Protein AF-A0A843HHL9-F1 (afdb_monomer_lite)

Radius of gyration: 24.72 Å; chains: 1; bounding box: 49×26×69 Å

Secondary structure (DSSP, 8-state):
--HHHHHHHHHHHHHTT--TT--HHHHHHHHHHHHHHHHHHHHHHHHHHHHHHHHHHHHHHHHHHHSS---------PPPPPHHHHHHHHHHHT--

pLDDT: mean 79.9, std 18.91, range [42.75, 97.81]

Sequence (96 aa):
MTFKEMMDALKGKIQAKIKAESTPEEIQEVNDLIAELDSLEASHNEVVTENAKFKDTIVRMVTTQGDGNKPGDDSTGSKPKSIEECVAEELDKGGK

Structure (mmCIF, N/CA/C/O backbone):
data_AF-A0A843HHL9-F1
#
_entry.id   AF-A0A843HHL9-F1
#
loop_
_atom_site.group_PDB
_atom_site.id
_atom_site.type_symbol
_atom_site.label_atom_id
_atom_site.label_alt_id
_atom_site.label_comp_id
_atom_site.label_asym_id
_atom_site.label_entity_id
_atom_site.label_seq_id
_atom_site.pdbx_PDB_ins_code
_atom_site.Cartn_x
_atom_site.Cartn_y
_atom_site.Cartn_z
_atom_site.occupancy
_atom_site.B_iso_or_equiv
_atom_site.auth_seq_id
_atom_site.auth_comp_id
_atom_site.auth_asym_id
_atom_site.auth_atom_id
_atom_site.pdbx_PDB_model_num
ATOM 1 N N . MET A 1 1 ? -7.885 -7.216 -10.769 1.00 74.88 1 MET A N 1
ATOM 2 C CA . MET A 1 1 ? -7.737 -6.552 -9.465 1.00 74.88 1 MET A CA 1
ATOM 3 C C . MET A 1 1 ? -6.359 -5.926 -9.433 1.00 74.88 1 MET A C 1
ATOM 5 O O . MET A 1 1 ? -5.385 -6.647 -9.624 1.00 74.88 1 MET A O 1
ATOM 9 N N . THR A 1 2 ? -6.280 -4.607 -9.319 1.00 92.94 2 THR A N 1
ATOM 10 C CA . THR A 1 2 ? -5.012 -3.881 -9.180 1.00 92.94 2 THR A CA 1
ATOM 11 C C . THR A 1 2 ? -4.461 -4.042 -7.764 1.00 92.94 2 THR A C 1
ATOM 13 O O . THR A 1 2 ? -5.181 -4.437 -6.845 1.00 92.94 2 THR A O 1
ATOM 16 N N . PHE A 1 3 ? -3.179 -3.732 -7.574 1.00 92.31 3 PHE A N 1
ATOM 17 C CA . PHE A 1 3 ? -2.571 -3.743 -6.245 1.00 92.31 3 PHE A CA 1
ATOM 18 C C . PHE A 1 3 ? -3.285 -2.769 -5.288 1.00 92.31 3 PHE A C 1
ATOM 20 O O . PHE A 1 3 ? -3.615 -3.146 -4.168 1.00 92.31 3 PHE A O 1
ATOM 27 N N . LYS A 1 4 ? -3.652 -1.573 -5.769 1.00 93.12 4 LYS A N 1
ATOM 28 C CA . LYS A 1 4 ? -4.454 -0.611 -5.003 1.00 93.12 4 LYS A CA 1
ATOM 29 C C . LYS A 1 4 ? -5.800 -1.197 -4.558 1.00 93.12 4 LYS A C 1
ATOM 31 O O . LYS A 1 4 ? -6.134 -1.140 -3.382 1.00 93.12 4 LYS A O 1
ATOM 36 N N . GLU A 1 5 ? -6.556 -1.803 -5.477 1.00 94.50 5 GLU A N 1
ATOM 37 C CA . GLU A 1 5 ? -7.854 -2.423 -5.155 1.00 94.50 5 GLU A CA 1
ATOM 38 C C . GLU A 1 5 ? -7.720 -3.550 -4.116 1.00 94.50 5 GLU A C 1
ATOM 40 O O . GLU A 1 5 ? -8.616 -3.759 -3.299 1.00 94.50 5 GLU A O 1
ATOM 45 N N . MET A 1 6 ? -6.600 -4.277 -4.133 1.00 96.38 6 MET A N 1
ATOM 46 C CA . MET A 1 6 ? -6.294 -5.308 -3.142 1.00 96.38 6 MET A CA 1
ATOM 47 C C . MET A 1 6 ? -5.990 -4.706 -1.764 1.00 96.38 6 MET A C 1
ATOM 49 O O . MET A 1 6 ? -6.516 -5.198 -0.764 1.00 96.38 6 MET A O 1
ATOM 53 N N . MET A 1 7 ? -5.188 -3.638 -1.711 1.00 96.19 7 MET A N 1
ATOM 54 C CA . MET A 1 7 ? -4.854 -2.930 -0.471 1.00 96.19 7 MET A CA 1
ATOM 55 C C . MET A 1 7 ? -6.086 -2.267 0.146 1.00 96.19 7 MET A C 1
ATOM 57 O O . MET A 1 7 ? -6.328 -2.439 1.338 1.00 96.19 7 MET A O 1
ATOM 61 N N . ASP A 1 8 ? -6.923 -1.611 -0.663 1.00 95.75 8 ASP A N 1
ATOM 62 C CA . ASP A 1 8 ? -8.199 -1.032 -0.222 1.00 95.75 8 ASP A CA 1
ATOM 63 C C . ASP A 1 8 ? -9.114 -2.113 0.383 1.00 95.75 8 ASP A C 1
ATOM 65 O O . ASP A 1 8 ? -9.676 -1.941 1.469 1.00 95.75 8 ASP A O 1
ATOM 69 N N . ALA A 1 9 ? -9.225 -3.271 -0.281 1.00 97.00 9 ALA A N 1
ATOM 70 C CA . ALA A 1 9 ? -10.020 -4.389 0.219 1.00 97.00 9 ALA A CA 1
ATOM 71 C C . ALA A 1 9 ? -9.464 -4.964 1.532 1.00 97.00 9 ALA A C 1
ATOM 73 O O . ALA A 1 9 ? -10.236 -5.361 2.409 1.00 97.00 9 ALA A O 1
ATOM 74 N N . LEU A 1 10 ? -8.139 -5.028 1.684 1.00 96.62 10 LEU A N 1
ATOM 75 C CA . LEU A 1 10 ? -7.498 -5.533 2.896 1.00 96.62 10 LEU A CA 1
ATOM 76 C C . LEU A 1 10 ? -7.667 -4.561 4.070 1.00 96.62 10 LEU A C 1
ATOM 78 O O . LEU A 1 10 ? -8.074 -4.998 5.147 1.00 96.62 10 LEU A O 1
ATOM 82 N N . LYS A 1 11 ? -7.456 -3.257 3.849 1.00 97.06 11 LYS A N 1
ATOM 83 C CA . LYS A 1 11 ? -7.712 -2.203 4.845 1.00 97.06 11 LYS A CA 1
ATOM 84 C C . LYS A 1 11 ? -9.166 -2.241 5.307 1.00 97.06 1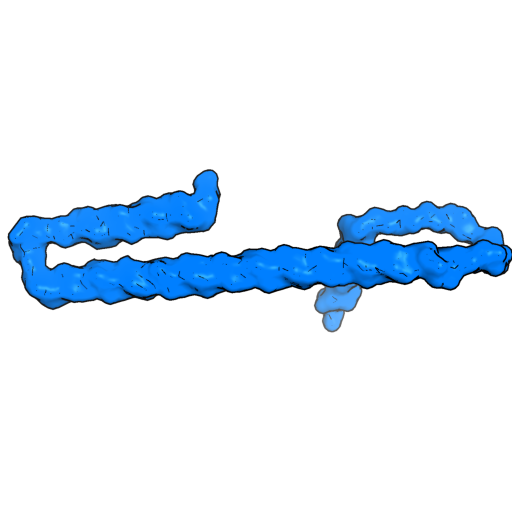1 LYS A C 1
ATOM 86 O O . LYS A 1 11 ? -9.416 -2.271 6.507 1.00 97.06 11 LYS A O 1
ATOM 91 N N . GLY A 1 12 ? -10.121 -2.367 4.380 1.00 96.12 12 GLY A N 1
ATOM 92 C CA . GLY A 1 12 ? -11.540 -2.508 4.721 1.00 96.12 12 GLY A CA 1
ATOM 93 C C . GLY A 1 12 ? -11.841 -3.752 5.566 1.00 96.12 12 GLY A C 1
ATOM 94 O O . GLY A 1 12 ? -12.581 -3.673 6.545 1.00 96.12 12 GLY A O 1
ATOM 95 N N . LYS A 1 13 ? -11.228 -4.902 5.248 1.00 96.25 13 LYS A N 1
ATOM 96 C CA . LYS A 1 13 ? -11.360 -6.132 6.055 1.00 96.25 13 LYS A CA 1
ATOM 97 C C . LYS A 1 13 ? -10.761 -5.990 7.454 1.00 96.25 13 LYS A C 1
ATOM 99 O O . LYS A 1 13 ? -11.301 -6.567 8.393 1.00 96.25 13 LYS A O 1
ATOM 104 N N . ILE A 1 14 ? -9.649 -5.272 7.585 1.00 95.12 14 ILE A N 1
ATOM 105 C CA . ILE A 1 14 ? -8.975 -5.027 8.864 1.00 95.12 14 ILE A CA 1
ATOM 106 C C . ILE A 1 14 ? -9.785 -4.042 9.712 1.00 95.12 14 ILE A C 1
ATOM 108 O O . ILE A 1 14 ? -10.074 -4.350 10.863 1.00 95.12 14 ILE A O 1
ATOM 112 N N . GLN A 1 15 ? -10.267 -2.942 9.128 1.00 94.50 15 GLN A N 1
ATOM 113 C CA . GLN A 1 15 ? -11.169 -1.996 9.797 1.00 94.50 15 GLN A CA 1
ATOM 114 C C . GLN A 1 15 ? -12.456 -2.666 10.282 1.00 94.50 15 GLN A C 1
ATOM 116 O O . GLN A 1 15 ? -12.905 -2.409 11.394 1.00 94.50 15 GLN A O 1
ATOM 121 N N . ALA A 1 16 ? -13.020 -3.581 9.489 1.00 94.19 16 ALA A N 1
ATOM 122 C CA . ALA A 1 16 ? -14.221 -4.325 9.862 1.00 94.19 16 ALA A CA 1
ATOM 123 C C . ALA A 1 16 ? -14.034 -5.258 11.077 1.00 94.19 16 ALA A C 1
ATOM 125 O O . ALA A 1 16 ? -15.022 -5.791 11.583 1.00 94.19 16 ALA A O 1
ATOM 126 N N . LYS A 1 17 ? -12.797 -5.481 11.551 1.00 91.06 17 LYS A N 1
ATOM 127 C CA . LYS A 1 17 ? -12.550 -6.219 12.798 1.00 91.06 17 LYS A CA 1
ATOM 128 C C . LYS A 1 17 ? -12.868 -5.398 14.047 1.00 91.06 17 LYS A C 1
ATOM 130 O O . LYS A 1 17 ? -13.108 -6.008 15.086 1.00 91.06 17 LYS A O 1
ATOM 135 N N . ILE A 1 18 ? -12.907 -4.066 13.948 1.00 92.94 18 ILE A N 1
ATOM 136 C CA . ILE A 1 18 ? -13.324 -3.199 15.053 1.00 92.94 18 ILE A CA 1
ATOM 137 C C . ILE A 1 18 ? -14.818 -3.414 15.296 1.00 92.94 18 ILE A C 1
ATOM 139 O O . ILE A 1 18 ? -15.652 -3.202 14.412 1.00 92.94 18 ILE A O 1
ATOM 143 N N . LYS A 1 19 ? -15.160 -3.829 16.514 1.00 90.81 19 LYS A N 1
ATOM 144 C CA . LYS A 1 19 ? -16.541 -3.979 16.978 1.00 90.81 19 LYS A CA 1
ATOM 145 C C . LYS A 1 19 ? -16.913 -2.808 17.880 1.00 90.81 19 LYS A C 1
ATOM 147 O O . LYS A 1 19 ? -16.056 -2.090 18.379 1.00 90.81 19 LYS A O 1
ATOM 152 N N . ALA A 1 20 ? -18.210 -2.648 18.140 1.00 85.62 20 ALA A N 1
ATOM 153 C CA . ALA A 1 20 ? -18.715 -1.607 19.040 1.00 85.62 20 ALA A CA 1
ATOM 154 C C . ALA A 1 20 ? -18.153 -1.704 20.475 1.00 85.62 20 ALA A C 1
ATOM 156 O O . ALA A 1 20 ? -18.123 -0.710 21.190 1.00 85.62 20 ALA A O 1
ATOM 157 N N . GLU A 1 21 ? -17.721 -2.898 20.880 1.00 93.25 21 GLU A N 1
ATOM 158 C CA . GLU A 1 21 ? -17.155 -3.212 22.197 1.00 93.25 21 GLU A CA 1
ATOM 159 C C . GLU A 1 21 ? -15.626 -3.355 22.188 1.00 93.25 21 GLU A C 1
ATOM 161 O O . GLU A 1 21 ? -15.055 -3.764 23.196 1.00 93.25 21 GLU A O 1
ATOM 166 N N . SER A 1 22 ? -14.969 -3.043 21.063 1.00 95.62 22 SER A N 1
ATOM 167 C CA . SER A 1 22 ? -13.513 -3.118 20.971 1.00 95.62 22 SER A CA 1
ATOM 168 C C . SER A 1 22 ? -12.848 -2.150 21.939 1.00 95.62 22 SER A C 1
ATOM 170 O O . SER A 1 22 ? -13.293 -1.008 22.106 1.00 95.62 22 SER A O 1
ATOM 172 N N . THR A 1 23 ? -11.769 -2.602 22.571 1.00 97.06 23 THR A N 1
ATOM 173 C CA . THR A 1 23 ? -11.019 -1.747 23.493 1.00 97.06 23 THR A CA 1
ATOM 174 C C . THR A 1 23 ? -10.217 -0.694 22.721 1.00 97.06 23 THR A C 1
ATOM 176 O O . THR A 1 23 ? -9.942 -0.866 21.528 1.00 97.06 23 THR A O 1
ATOM 179 N N . PRO A 1 24 ? -9.812 0.412 23.370 1.00 96.44 24 PRO A N 1
ATOM 180 C CA . PRO A 1 24 ? -8.921 1.389 22.749 1.00 96.44 24 PRO A CA 1
ATOM 181 C C . PRO A 1 24 ? -7.630 0.768 22.200 1.00 96.44 24 PRO A C 1
ATOM 183 O O . PRO A 1 24 ? -7.161 1.189 21.147 1.00 96.44 24 PRO A O 1
ATOM 186 N N . GLU A 1 25 ? -7.082 -0.248 22.870 1.00 97.00 25 GLU A N 1
ATOM 187 C CA . GLU A 1 25 ? -5.884 -0.967 22.429 1.00 97.00 25 GLU A CA 1
ATOM 188 C C . GLU A 1 25 ? -6.133 -1.764 21.144 1.00 97.00 25 GLU A C 1
ATOM 190 O O . GLU A 1 25 ? -5.328 -1.688 20.221 1.00 97.00 25 GLU A O 1
ATOM 195 N N . GLU A 1 26 ? -7.264 -2.469 21.039 1.00 95.50 26 GLU A N 1
ATOM 196 C CA . GLU A 1 26 ? -7.634 -3.203 19.819 1.00 95.50 26 GLU A CA 1
ATOM 197 C C . GLU A 1 26 ? -7.875 -2.253 18.638 1.00 95.50 26 GLU A C 1
ATOM 199 O O . GLU A 1 26 ? -7.504 -2.545 17.500 1.00 95.50 26 GLU A O 1
ATOM 204 N N . ILE A 1 27 ? -8.482 -1.090 18.901 1.00 96.31 27 ILE A N 1
ATOM 205 C CA . ILE A 1 27 ? -8.666 -0.041 17.891 1.00 96.31 27 ILE A CA 1
ATOM 206 C C . ILE A 1 27 ? -7.306 0.502 17.441 1.00 96.31 27 ILE A C 1
ATOM 208 O O . ILE A 1 27 ? -7.099 0.712 16.244 1.00 96.31 27 ILE A O 1
ATOM 212 N N . GLN A 1 28 ? -6.379 0.716 18.378 1.00 96.62 28 GLN A N 1
ATOM 213 C CA . GLN A 1 28 ? -5.037 1.192 18.063 1.00 96.62 28 GLN A CA 1
ATOM 214 C C . GLN A 1 28 ? -4.261 0.170 17.227 1.00 96.62 28 GLN A C 1
ATOM 216 O O . GLN A 1 28 ? -3.709 0.549 16.201 1.00 96.62 28 GLN A O 1
ATOM 221 N N . GLU A 1 29 ? -4.297 -1.114 17.586 1.00 96.69 29 GLU A N 1
ATOM 222 C CA . GLU A 1 29 ? -3.639 -2.180 16.819 1.00 96.69 29 GLU A CA 1
ATOM 223 C C . GLU A 1 29 ? -4.175 -2.255 15.379 1.00 96.69 29 GLU A C 1
ATOM 225 O O . GLU A 1 29 ? -3.411 -2.371 14.420 1.00 96.69 29 GLU A O 1
ATOM 230 N N . VAL A 1 30 ? -5.493 -2.123 15.196 1.00 97.19 30 VAL A N 1
ATOM 231 C CA . VAL A 1 30 ? -6.097 -2.066 13.858 1.00 97.19 30 VAL A CA 1
ATOM 232 C C . VAL A 1 30 ? -5.617 -0.843 13.072 1.00 97.19 30 VAL A C 1
ATOM 234 O O . VAL A 1 30 ? -5.311 -0.969 11.884 1.00 97.19 30 VAL A O 1
ATOM 237 N N . ASN A 1 31 ? -5.534 0.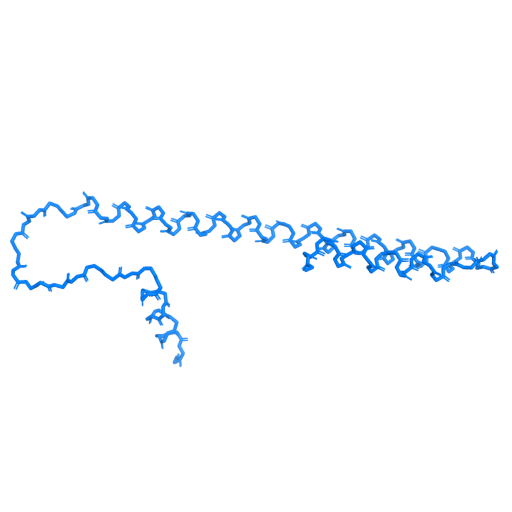326 13.709 1.00 95.88 31 ASN A N 1
ATOM 238 C CA . ASN A 1 31 ? -5.040 1.545 13.066 1.00 95.88 31 ASN A CA 1
ATOM 239 C C . ASN A 1 31 ? -3.559 1.438 12.682 1.00 95.88 31 ASN A C 1
ATOM 241 O O . ASN A 1 31 ? -3.192 1.859 11.584 1.00 95.88 31 ASN A O 1
ATOM 245 N N . ASP A 1 32 ? -2.736 0.831 13.535 1.00 97.62 32 ASP A N 1
ATOM 246 C CA . ASP A 1 32 ? -1.314 0.608 13.270 1.00 97.62 32 ASP A CA 1
ATOM 247 C C . ASP A 1 32 ? -1.129 -0.317 12.059 1.00 97.62 32 ASP A C 1
ATOM 249 O O . ASP A 1 32 ? -0.388 0.010 11.131 1.00 97.62 32 ASP A O 1
ATOM 253 N N . LEU A 1 33 ? -1.897 -1.410 11.982 1.00 97.62 33 LEU A N 1
ATOM 254 C CA . LEU A 1 33 ? -1.887 -2.309 10.821 1.00 97.62 33 LEU A CA 1
ATOM 255 C C . LEU A 1 33 ? -2.316 -1.607 9.525 1.00 97.62 33 LEU A C 1
ATOM 257 O O . LEU A 1 33 ? -1.785 -1.895 8.453 1.00 97.62 33 LEU A O 1
ATOM 261 N N . ILE A 1 34 ? -3.280 -0.686 9.589 1.00 97.50 34 ILE A N 1
ATOM 262 C CA . ILE A 1 34 ? -3.691 0.101 8.416 1.00 97.50 34 ILE A CA 1
ATOM 263 C C . ILE A 1 34 ? -2.559 1.029 7.970 1.00 97.50 34 ILE A C 1
ATOM 265 O O . ILE A 1 34 ? -2.290 1.106 6.772 1.00 97.50 34 ILE A O 1
ATOM 269 N N . ALA A 1 35 ? -1.864 1.672 8.910 1.00 96.94 35 ALA A N 1
ATOM 270 C CA . ALA A 1 35 ? -0.722 2.528 8.605 1.00 96.94 35 ALA A CA 1
ATOM 271 C C . ALA A 1 35 ? 0.448 1.735 7.990 1.00 96.94 35 ALA A C 1
ATOM 273 O O . ALA A 1 35 ? 1.093 2.203 7.048 1.00 96.94 35 ALA A O 1
ATOM 274 N N . GLU A 1 36 ? 0.695 0.508 8.455 1.00 97.81 36 GLU A N 1
ATOM 275 C CA . GLU A 1 36 ? 1.665 -0.395 7.825 1.00 97.81 36 GLU A CA 1
ATOM 276 C C . GLU A 1 36 ? 1.271 -0.740 6.382 1.00 97.81 36 GLU A C 1
ATOM 278 O O . GLU A 1 36 ? 2.120 -0.740 5.486 1.00 97.81 36 GLU A O 1
ATOM 283 N N . LEU A 1 37 ? -0.020 -0.974 6.123 1.00 97.38 37 LEU A N 1
ATOM 284 C CA . LEU A 1 37 ? -0.521 -1.190 4.765 1.00 97.38 37 LEU A CA 1
ATOM 285 C C . LEU A 1 37 ? -0.389 0.061 3.887 1.00 97.38 37 LEU A C 1
ATOM 287 O O . LEU A 1 37 ? -0.053 -0.067 2.711 1.00 97.38 37 LEU A O 1
ATOM 291 N N . ASP A 1 38 ? -0.613 1.261 4.422 1.00 96.94 38 ASP A N 1
ATOM 292 C CA . ASP A 1 38 ? -0.368 2.512 3.691 1.00 96.94 38 ASP A CA 1
ATOM 293 C C . ASP A 1 38 ? 1.113 2.650 3.295 1.00 96.94 38 ASP A C 1
ATOM 295 O O . ASP A 1 38 ? 1.428 2.986 2.151 1.00 96.94 38 ASP A O 1
ATOM 299 N N . SER A 1 39 ? 2.027 2.321 4.211 1.00 97.00 39 SER A N 1
ATOM 300 C CA . SER A 1 39 ? 3.473 2.328 3.954 1.00 97.00 39 SER A CA 1
ATOM 301 C C . SER A 1 39 ? 3.874 1.318 2.874 1.00 97.00 39 SER A C 1
ATOM 303 O O . SER A 1 39 ? 4.604 1.649 1.934 1.00 97.00 39 SER A O 1
ATOM 305 N N . LEU A 1 40 ? 3.337 0.094 2.946 1.00 95.88 40 LEU A N 1
ATOM 306 C CA . LEU A 1 40 ? 3.568 -0.930 1.928 1.00 95.88 40 LEU A CA 1
ATOM 307 C C . LEU A 1 40 ? 3.046 -0.487 0.555 1.00 95.88 40 LEU A C 1
ATOM 309 O O . LEU A 1 40 ? 3.684 -0.749 -0.468 1.00 95.88 40 LEU A O 1
ATOM 313 N N . GLU A 1 41 ? 1.904 0.203 0.523 1.00 96.69 41 GLU A N 1
ATOM 314 C CA . GLU A 1 41 ? 1.346 0.719 -0.720 1.00 96.69 41 GLU A CA 1
ATOM 315 C C . GLU A 1 41 ? 2.231 1.794 -1.354 1.00 96.69 41 GLU A C 1
ATOM 317 O O . GLU A 1 41 ? 2.493 1.750 -2.562 1.00 96.69 41 GLU A O 1
ATOM 322 N N . ALA A 1 42 ? 2.738 2.720 -0.541 1.00 95.94 42 ALA A N 1
ATOM 323 C CA . ALA A 1 42 ? 3.684 3.732 -0.990 1.00 95.94 42 ALA A CA 1
ATOM 324 C C . ALA A 1 42 ? 4.959 3.093 -1.566 1.00 95.94 42 ALA A C 1
ATOM 326 O O . ALA A 1 42 ?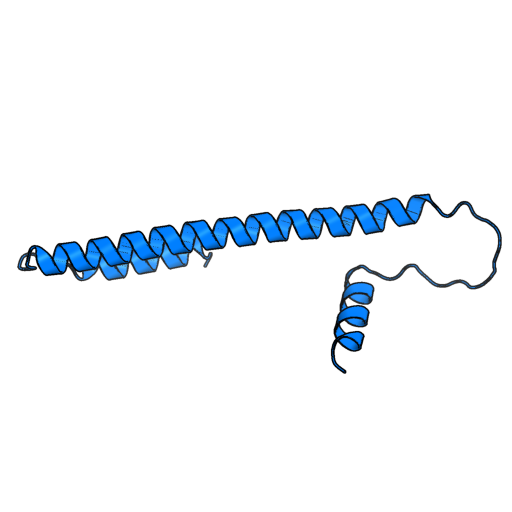 5.334 3.398 -2.700 1.00 95.94 42 ALA A O 1
ATOM 327 N N . SER A 1 43 ? 5.558 2.139 -0.847 1.00 96.44 43 SER A N 1
ATOM 328 C CA . SER A 1 43 ? 6.776 1.449 -1.290 1.00 96.44 43 SER A CA 1
ATOM 329 C C . SER A 1 43 ? 6.574 0.685 -2.604 1.00 96.44 43 SER A C 1
ATOM 331 O O . SER A 1 43 ? 7.401 0.769 -3.513 1.00 96.44 43 SER A O 1
ATOM 333 N N . HIS A 1 44 ? 5.441 -0.003 -2.771 1.00 95.94 44 HIS A N 1
ATOM 334 C CA . HIS A 1 44 ? 5.119 -0.662 -4.037 1.00 95.94 44 HIS A CA 1
ATOM 335 C C . HIS A 1 44 ? 5.039 0.341 -5.200 1.00 95.94 44 HIS A C 1
ATOM 337 O O . HIS A 1 44 ? 5.557 0.082 -6.288 1.00 95.94 44 HIS A O 1
ATOM 343 N N . ASN A 1 45 ? 4.407 1.497 -4.985 1.00 93.81 45 ASN A N 1
ATOM 344 C CA . ASN A 1 45 ? 4.278 2.523 -6.021 1.00 93.81 45 ASN A CA 1
ATOM 345 C C . ASN A 1 45 ? 5.633 3.136 -6.408 1.00 93.81 45 ASN A C 1
ATOM 347 O O . ASN A 1 45 ? 5.854 3.424 -7.590 1.00 93.81 45 ASN A O 1
ATOM 351 N N . GLU A 1 46 ? 6.551 3.288 -5.453 1.00 96.00 46 GLU A N 1
ATOM 352 C CA . GLU A 1 46 ? 7.935 3.695 -5.721 1.00 96.00 46 GLU A CA 1
ATOM 353 C C . GLU A 1 46 ? 8.644 2.672 -6.610 1.00 96.00 46 GLU A C 1
ATOM 355 O O . GLU A 1 46 ? 9.119 3.033 -7.688 1.00 96.00 46 GLU A O 1
ATOM 360 N N . VAL A 1 47 ? 8.608 1.386 -6.244 1.00 94.88 47 VAL A N 1
ATOM 361 C CA . VAL A 1 47 ? 9.231 0.304 -7.025 1.00 94.88 47 VAL A CA 1
ATOM 362 C C . VAL A 1 47 ? 8.660 0.227 -8.442 1.00 94.88 47 VAL A C 1
ATOM 364 O O . VAL A 1 47 ? 9.410 0.097 -9.412 1.00 94.88 47 VAL A O 1
ATOM 367 N N . VAL A 1 48 ? 7.338 0.338 -8.603 1.00 94.69 48 VAL A N 1
ATOM 368 C CA . VAL A 1 48 ? 6.698 0.353 -9.931 1.00 94.69 48 VAL A CA 1
ATOM 369 C C . VAL A 1 48 ? 7.167 1.553 -10.755 1.00 94.69 48 VAL A C 1
ATOM 371 O O . VAL A 1 48 ? 7.463 1.408 -11.944 1.00 94.69 48 VAL A O 1
ATOM 374 N N . THR A 1 49 ? 7.276 2.725 -10.129 1.00 93.50 49 THR A N 1
ATOM 375 C CA . THR A 1 49 ? 7.748 3.951 -10.784 1.00 93.50 49 THR A CA 1
ATOM 376 C C . THR A 1 49 ? 9.209 3.828 -11.212 1.00 93.50 49 THR A C 1
ATOM 378 O O . THR A 1 49 ? 9.559 4.194 -12.336 1.00 93.50 49 THR A O 1
ATOM 381 N N . GLU A 1 50 ? 10.075 3.295 -10.352 1.00 94.62 50 GLU A N 1
ATOM 382 C CA . GLU A 1 50 ? 11.485 3.063 -10.670 1.00 94.62 50 GLU A CA 1
ATOM 383 C C . GLU A 1 50 ? 11.654 2.027 -11.779 1.00 94.62 50 GLU A C 1
ATOM 385 O O . GLU A 1 50 ? 12.422 2.248 -12.716 1.00 94.62 50 GLU A O 1
ATOM 390 N N . ASN A 1 51 ? 10.877 0.944 -11.751 1.00 92.62 51 ASN A N 1
ATOM 391 C CA . ASN A 1 51 ? 10.890 -0.068 -12.803 1.00 92.62 51 ASN A CA 1
ATOM 392 C C . ASN A 1 51 ? 10.460 0.521 -14.157 1.00 92.62 51 ASN A C 1
ATOM 394 O O . ASN A 1 51 ? 11.086 0.247 -15.182 1.00 92.62 51 ASN A O 1
ATOM 398 N N . ALA A 1 52 ? 9.442 1.388 -14.171 1.00 90.81 52 ALA A N 1
ATOM 399 C CA . ALA A 1 52 ? 9.029 2.096 -15.381 1.00 90.81 52 ALA A CA 1
ATOM 400 C C . ALA A 1 52 ? 10.150 2.998 -15.933 1.00 90.81 52 ALA A C 1
ATOM 402 O O . ALA A 1 52 ? 10.433 2.959 -17.131 1.00 90.81 52 ALA A O 1
ATOM 403 N N . LYS A 1 53 ? 10.844 3.750 -15.066 1.00 90.50 53 LYS A N 1
ATOM 404 C CA . LYS A 1 53 ? 12.009 4.571 -15.453 1.00 90.50 53 LYS A CA 1
ATOM 405 C C . LYS A 1 53 ? 13.165 3.721 -15.984 1.00 90.50 53 LYS A C 1
ATOM 407 O O . LYS A 1 53 ? 13.814 4.101 -16.960 1.00 90.50 53 LYS A O 1
ATOM 412 N N . PHE A 1 54 ? 13.423 2.574 -15.361 1.00 90.12 54 PHE A N 1
ATOM 413 C CA . PHE A 1 54 ? 14.460 1.642 -15.794 1.00 90.12 54 PHE A CA 1
ATOM 414 C C . PHE A 1 54 ? 14.153 1.071 -17.184 1.00 90.12 54 PHE A C 1
ATOM 416 O O . PHE A 1 54 ? 15.012 1.100 -18.064 1.00 90.12 54 PHE A O 1
ATOM 423 N N . LYS A 1 55 ? 12.904 0.650 -17.423 1.00 87.00 55 LYS A N 1
ATOM 424 C CA . LYS A 1 55 ? 12.442 0.200 -18.745 1.00 87.00 55 LYS A CA 1
ATOM 425 C C . LYS A 1 55 ? 12.597 1.283 -19.812 1.00 87.00 55 LYS A C 1
ATOM 427 O O . LYS A 1 55 ? 13.130 0.991 -20.878 1.00 87.00 55 LYS A O 1
ATOM 432 N N . ASP A 1 56 ? 12.195 2.522 -19.525 1.00 84.44 56 ASP A N 1
ATOM 433 C CA . ASP A 1 56 ? 12.370 3.650 -20.455 1.00 84.44 56 ASP A CA 1
ATOM 434 C C . ASP A 1 56 ? 13.853 3.913 -20.770 1.00 84.44 56 ASP A C 1
ATOM 436 O O . ASP A 1 56 ? 14.233 4.140 -21.920 1.00 84.44 56 ASP A O 1
ATOM 440 N N . THR A 1 57 ? 14.718 3.799 -19.759 1.00 85.81 57 THR A N 1
ATOM 441 C CA . THR A 1 57 ? 16.170 3.942 -19.927 1.00 85.81 57 THR A CA 1
ATOM 442 C C . THR A 1 57 ? 16.733 2.869 -20.855 1.00 85.81 57 THR A C 1
ATOM 444 O O . THR A 1 57 ? 17.472 3.203 -21.781 1.00 85.81 57 THR A O 1
ATOM 447 N N . ILE A 1 58 ? 16.343 1.602 -20.670 1.00 81.94 58 ILE A N 1
ATOM 448 C CA . ILE A 1 58 ? 16.741 0.505 -21.566 1.00 81.94 58 ILE A CA 1
ATOM 449 C C . ILE A 1 58 ? 16.276 0.783 -22.995 1.00 81.94 58 ILE A C 1
ATOM 451 O O . ILE A 1 58 ? 17.083 0.709 -23.919 1.00 81.94 58 ILE A O 1
ATOM 455 N N . VAL A 1 59 ? 15.002 1.145 -23.185 1.00 81.62 59 VAL A N 1
ATOM 456 C CA . VAL A 1 59 ? 14.453 1.440 -24.518 1.00 81.62 59 VAL A CA 1
ATOM 457 C C . VAL A 1 59 ? 15.272 2.532 -25.206 1.00 81.62 59 VAL A C 1
ATOM 459 O O . VAL A 1 59 ? 15.645 2.369 -26.369 1.00 81.62 59 VAL A O 1
ATOM 462 N N . ARG A 1 60 ? 15.623 3.603 -24.483 1.00 78.00 60 ARG A N 1
ATOM 463 C CA . ARG A 1 60 ? 16.438 4.715 -24.994 1.00 78.00 60 ARG A CA 1
ATOM 464 C C . ARG A 1 60 ? 17.869 4.302 -25.331 1.00 78.00 60 ARG A C 1
ATO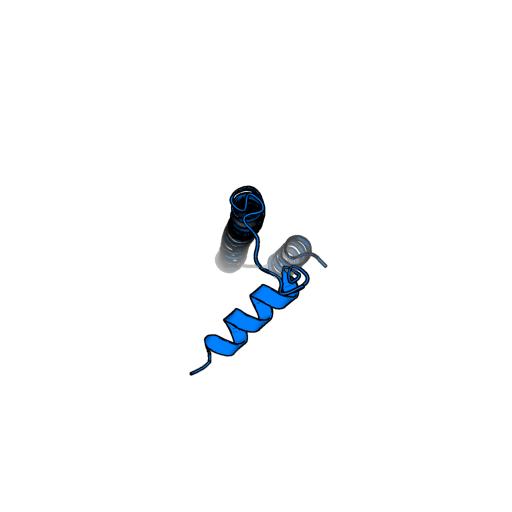M 466 O O . ARG A 1 60 ? 18.399 4.722 -26.358 1.00 78.00 60 ARG A O 1
ATOM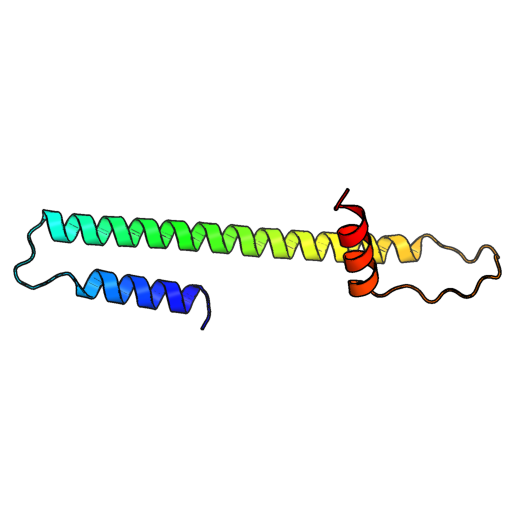 473 N N . MET A 1 61 ? 18.503 3.487 -24.490 1.00 76.75 61 MET A N 1
ATOM 474 C CA . MET A 1 61 ? 19.845 2.958 -24.764 1.00 76.75 61 MET A CA 1
ATOM 475 C C . MET A 1 61 ? 19.852 2.079 -26.021 1.00 76.75 61 MET A C 1
ATOM 477 O O . MET A 1 61 ? 20.739 2.219 -26.857 1.00 76.75 61 MET A O 1
ATOM 481 N N . VAL A 1 62 ? 18.829 1.240 -26.203 1.00 69.50 62 VAL A N 1
ATOM 482 C CA . VAL A 1 62 ? 18.694 0.380 -27.389 1.00 69.50 62 VAL A CA 1
ATOM 483 C C . VAL A 1 62 ? 18.430 1.200 -28.658 1.00 69.50 62 VAL A C 1
ATOM 485 O O . VAL A 1 62 ? 19.029 0.927 -29.694 1.00 69.50 62 VAL A O 1
ATOM 488 N N . THR A 1 63 ? 17.587 2.237 -28.597 1.00 62.56 63 THR A N 1
ATOM 489 C CA . THR A 1 63 ? 17.315 3.092 -29.774 1.00 62.56 63 THR A CA 1
ATOM 490 C C . THR A 1 63 ? 18.518 3.947 -30.169 1.00 62.56 63 THR A C 1
ATOM 492 O O . THR A 1 63 ? 18.826 4.049 -31.351 1.00 62.56 63 THR A O 1
ATOM 495 N N . THR A 1 64 ? 19.247 4.513 -29.205 1.00 55.12 64 THR A N 1
ATOM 496 C CA . THR A 1 64 ? 20.430 5.350 -29.489 1.00 55.12 64 THR A CA 1
ATOM 497 C C . THR A 1 64 ? 21.644 4.560 -29.993 1.00 55.12 64 THR A C 1
ATOM 499 O O . THR A 1 64 ? 22.467 5.121 -30.715 1.00 55.12 64 THR A O 1
ATOM 502 N N . GLN A 1 65 ? 21.748 3.257 -29.702 1.00 52.53 65 GLN A N 1
ATOM 503 C CA . GLN A 1 65 ? 22.750 2.378 -30.326 1.00 52.53 65 GLN A CA 1
ATOM 504 C C . GLN A 1 65 ? 22.441 2.047 -31.800 1.00 52.53 65 GLN A C 1
ATOM 506 O O . GLN A 1 65 ? 23.348 1.648 -32.530 1.00 52.53 65 GLN A O 1
ATOM 511 N N . GLY A 1 66 ? 21.203 2.258 -32.264 1.00 48.12 66 GLY A N 1
ATOM 512 C CA . GLY A 1 66 ? 20.804 2.061 -33.663 1.00 48.12 66 GLY A CA 1
ATOM 513 C C . GLY A 1 66 ? 21.259 3.171 -34.620 1.00 48.12 66 GLY A C 1
ATOM 514 O O . GLY A 1 66 ? 21.451 2.904 -35.803 1.00 48.12 66 GLY A O 1
ATOM 515 N N . ASP A 1 67 ? 21.508 4.384 -34.117 1.00 46.44 67 ASP A N 1
ATOM 516 C CA . ASP A 1 67 ? 21.878 5.553 -34.938 1.00 46.44 67 ASP A CA 1
ATOM 517 C C . ASP A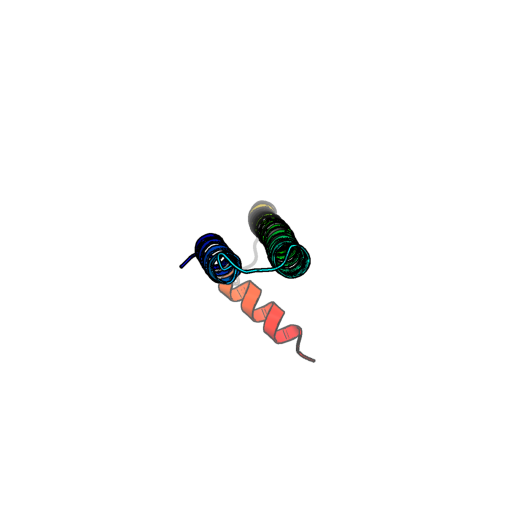 1 67 ? 23.402 5.746 -35.102 1.00 46.44 67 ASP A C 1
ATOM 519 O O . ASP A 1 67 ? 23.858 6.652 -35.804 1.00 46.44 67 ASP A O 1
ATOM 523 N N . GLY A 1 68 ? 24.215 4.886 -34.476 1.00 44.75 68 GLY A N 1
ATOM 524 C CA . GLY A 1 68 ? 25.681 4.919 -34.569 1.00 44.75 68 GLY A CA 1
ATOM 525 C C . GLY A 1 68 ? 26.280 4.129 -35.739 1.00 44.75 68 GLY A C 1
ATOM 526 O O . GLY A 1 68 ? 27.424 4.383 -36.116 1.00 44.75 68 GLY A O 1
ATOM 527 N N . ASN A 1 69 ? 25.527 3.210 -36.353 1.00 45.78 69 ASN A N 1
ATOM 528 C CA . ASN A 1 69 ? 25.991 2.458 -37.519 1.00 45.78 69 ASN A CA 1
ATOM 529 C C . ASN A 1 69 ? 25.630 3.207 -38.806 1.00 45.78 69 ASN A C 1
ATOM 531 O O . ASN A 1 69 ? 24.614 2.955 -39.452 1.00 45.78 69 ASN A O 1
ATOM 535 N N . LYS A 1 70 ? 26.517 4.117 -39.225 1.00 49.03 70 LYS A N 1
ATOM 536 C CA . LYS A 1 70 ? 26.634 4.422 -40.656 1.00 49.03 70 LYS A CA 1
ATOM 537 C C . LYS A 1 70 ? 26.906 3.106 -41.402 1.00 49.03 70 LYS A C 1
ATOM 539 O O . LYS A 1 70 ? 27.687 2.304 -40.894 1.00 49.03 70 LYS A O 1
ATOM 544 N N . PRO A 1 71 ? 26.322 2.886 -42.593 1.00 42.75 71 PRO A N 1
ATOM 545 C CA . PRO A 1 71 ? 26.600 1.710 -43.404 1.00 42.75 71 PRO A CA 1
ATOM 546 C C . PRO A 1 71 ? 28.048 1.780 -43.905 1.00 42.75 71 PRO A C 1
ATOM 548 O O . PRO A 1 71 ? 28.341 2.366 -44.945 1.00 42.75 71 PRO A O 1
ATOM 551 N N . GLY A 1 72 ? 28.964 1.238 -43.111 1.00 45.66 72 GLY A N 1
ATOM 552 C CA . GLY A 1 72 ? 30.239 0.718 -43.566 1.00 45.66 72 GLY A CA 1
ATOM 553 C C . GLY A 1 72 ? 30.044 -0.777 -43.743 1.00 45.66 72 GLY A C 1
ATOM 554 O O . GLY A 1 72 ? 29.927 -1.484 -42.753 1.00 45.66 72 GLY A O 1
ATOM 555 N N . ASP A 1 73 ? 29.875 -1.165 -45.002 1.00 55.16 73 ASP A N 1
ATOM 556 C CA . ASP A 1 73 ? 29.972 -2.506 -45.578 1.00 55.16 73 ASP A CA 1
ATOM 557 C C . ASP A 1 73 ? 30.412 -3.617 -44.605 1.00 55.16 73 ASP A C 1
ATOM 559 O O . ASP A 1 73 ? 31.547 -3.613 -44.147 1.00 55.16 73 ASP A O 1
ATOM 563 N N . ASP A 1 74 ? 29.513 -4.562 -44.312 1.00 43.31 74 ASP A N 1
ATOM 564 C CA . ASP A 1 74 ? 29.889 -5.974 -44.274 1.00 43.31 74 ASP A CA 1
ATOM 565 C C . ASP A 1 74 ? 28.656 -6.876 -44.419 1.00 43.31 74 ASP A C 1
ATOM 567 O O . ASP A 1 74 ? 27.682 -6.855 -43.660 1.00 43.31 74 ASP A O 1
ATOM 571 N N . SER A 1 75 ? 28.716 -7.686 -45.468 1.00 50.72 75 SER A N 1
ATOM 572 C CA . SER A 1 75 ? 27.708 -8.647 -45.888 1.00 50.72 75 SER A CA 1
ATOM 573 C C . SER A 1 75 ? 27.553 -9.801 -44.889 1.00 50.72 75 SER A C 1
ATOM 575 O O . SER A 1 75 ? 28.123 -10.865 -45.097 1.00 50.72 75 SER A O 1
ATOM 577 N N . THR A 1 76 ? 26.718 -9.656 -43.856 1.00 48.94 76 THR A N 1
ATOM 578 C CA . THR A 1 76 ? 25.998 -10.791 -43.236 1.00 48.94 76 THR A CA 1
ATOM 579 C C . THR A 1 76 ? 24.610 -10.338 -42.764 1.00 48.94 76 THR A C 1
ATOM 581 O O . THR A 1 76 ? 24.458 -9.657 -41.756 1.00 48.94 76 THR A O 1
ATOM 584 N N . GLY A 1 77 ? 23.567 -10.676 -43.529 1.00 49.00 77 GLY A N 1
ATOM 585 C CA . GLY A 1 77 ? 22.180 -10.242 -43.310 1.00 49.00 77 GLY A CA 1
ATOM 586 C C . GLY A 1 77 ? 21.522 -10.811 -42.051 1.00 49.00 77 GLY A C 1
ATOM 587 O O . GLY A 1 77 ? 20.638 -11.659 -42.146 1.00 49.00 77 GLY A O 1
ATOM 588 N N . SER A 1 78 ? 21.915 -10.328 -40.876 1.00 60.62 78 SER A N 1
ATOM 589 C CA . SER A 1 78 ? 21.230 -10.638 -39.622 1.00 60.62 78 SER A CA 1
ATOM 590 C C . SER A 1 78 ? 20.183 -9.569 -39.331 1.00 60.62 78 SER A C 1
ATOM 592 O O . SER A 1 78 ? 20.498 -8.391 -39.168 1.00 60.62 78 SER A O 1
ATOM 594 N N . LYS A 1 79 ? 18.915 -9.986 -39.285 1.00 58.88 79 LYS A N 1
ATOM 595 C CA . LYS A 1 79 ? 17.801 -9.142 -38.845 1.00 58.88 79 LYS A CA 1
ATOM 596 C C . LYS A 1 79 ? 18.093 -8.634 -37.420 1.00 58.88 79 LYS A C 1
ATOM 598 O O . LYS A 1 79 ? 18.518 -9.441 -36.591 1.00 58.88 79 LYS A O 1
ATOM 603 N N . PRO A 1 80 ? 17.859 -7.346 -37.110 1.00 61.03 80 PRO A N 1
ATOM 604 C CA . PRO A 1 80 ? 17.963 -6.863 -35.738 1.00 61.03 80 PRO A CA 1
ATOM 605 C C . PRO A 1 80 ? 16.991 -7.642 -34.841 1.00 61.03 80 PRO A C 1
ATOM 607 O O . PRO A 1 80 ? 15.815 -7.795 -35.186 1.00 61.03 80 PRO A O 1
ATOM 610 N N . LYS A 1 81 ? 17.510 -8.169 -33.727 1.00 63.16 81 LYS A N 1
ATOM 611 C CA . LYS A 1 81 ? 16.741 -8.939 -32.741 1.00 63.16 81 LYS A CA 1
ATOM 612 C C . LYS A 1 81 ? 15.688 -8.063 -32.062 1.00 63.16 81 LYS A C 1
ATOM 614 O O . LYS A 1 81 ? 15.899 -6.859 -31.891 1.00 63.16 81 LYS A O 1
ATOM 619 N N . SER A 1 82 ? 14.561 -8.657 -31.677 1.00 70.12 82 SER A N 1
ATOM 620 C CA . SER A 1 82 ? 13.559 -7.973 -30.856 1.00 70.12 82 SER A CA 1
ATOM 621 C C . SER A 1 82 ? 14.065 -7.780 -29.422 1.00 70.12 82 SER A C 1
ATOM 623 O O . SER A 1 82 ? 14.996 -8.444 -28.964 1.00 70.12 82 SER A O 1
ATOM 625 N N . ILE A 1 83 ? 13.442 -6.856 -28.688 1.00 63.91 83 ILE A N 1
ATOM 626 C CA . ILE A 1 83 ? 13.789 -6.607 -27.283 1.00 63.91 83 ILE A CA 1
ATOM 627 C C . ILE A 1 83 ? 13.548 -7.868 -26.439 1.00 63.91 83 ILE A C 1
ATOM 629 O O . ILE A 1 83 ? 14.354 -8.163 -25.557 1.00 63.91 83 ILE A O 1
ATOM 633 N N . GLU A 1 84 ? 12.495 -8.645 -26.726 1.00 69.25 84 GLU A N 1
ATOM 634 C CA . GLU A 1 84 ? 12.251 -9.911 -26.025 1.00 69.25 84 GLU A CA 1
ATOM 635 C C . GLU A 1 84 ? 13.372 -10.934 -26.264 1.00 69.25 84 GLU A C 1
ATOM 637 O O . GLU A 1 84 ? 13.765 -11.635 -25.332 1.00 69.25 84 GLU A O 1
ATOM 642 N N . GLU A 1 85 ? 13.926 -10.985 -27.479 1.00 68.00 85 GLU A N 1
ATOM 643 C CA . GLU A 1 85 ? 15.024 -11.892 -27.839 1.00 68.00 85 GLU A CA 1
ATOM 644 C C . GLU A 1 85 ? 16.333 -11.521 -27.122 1.00 68.00 85 GLU A C 1
ATOM 646 O O . GLU A 1 85 ? 17.025 -12.399 -26.608 1.00 68.00 85 GLU A O 1
ATOM 651 N N . CYS A 1 86 ? 16.654 -10.227 -27.012 1.00 65.75 86 CYS A N 1
ATOM 652 C CA . CYS A 1 86 ? 17.850 -9.769 -26.294 1.00 65.75 86 CYS A CA 1
ATOM 653 C C . CYS A 1 86 ? 17.762 -10.020 -24.780 1.00 65.75 86 CYS A C 1
ATOM 655 O O . CYS A 1 86 ? 18.749 -10.408 -24.157 1.00 65.75 86 CYS A O 1
ATOM 657 N N . VAL A 1 87 ? 16.586 -9.815 -24.179 1.00 69.25 87 VAL A N 1
ATOM 658 C CA . VAL A 1 87 ? 16.386 -10.040 -22.738 1.00 69.25 87 VAL A CA 1
ATOM 659 C C . VAL A 1 87 ? 16.458 -11.531 -22.395 1.00 69.25 87 VAL A C 1
ATOM 661 O O . VAL A 1 87 ? 17.048 -11.891 -21.378 1.00 69.25 87 VAL A O 1
ATOM 664 N N . ALA A 1 88 ? 15.914 -12.407 -23.245 1.00 67.56 88 ALA A N 1
ATOM 665 C CA . ALA A 1 88 ? 15.984 -13.854 -23.042 1.00 67.56 88 ALA A CA 1
ATOM 666 C C . ALA A 1 88 ? 17.430 -14.389 -23.075 1.00 67.56 88 ALA A C 1
ATOM 668 O O . ALA A 1 88 ? 17.784 -15.239 -22.259 1.00 67.56 88 ALA A O 1
ATOM 669 N N . GLU A 1 89 ? 18.281 -13.865 -23.962 1.00 67.25 89 GLU A N 1
ATOM 670 C CA . GLU A 1 89 ? 19.686 -14.289 -24.068 1.00 67.25 89 GLU A CA 1
ATOM 671 C C . GLU A 1 89 ? 20.547 -13.870 -22.872 1.00 67.25 89 GLU A C 1
ATOM 673 O O . GLU A 1 89 ? 21.443 -14.613 -22.474 1.00 67.25 89 GLU A O 1
ATOM 678 N N . GLU A 1 90 ? 20.301 -12.701 -22.282 1.00 64.81 90 GLU A N 1
ATOM 679 C CA . GLU A 1 90 ? 21.044 -12.267 -21.093 1.00 64.81 90 GLU A CA 1
ATOM 680 C C . GLU A 1 90 ? 20.610 -13.033 -19.832 1.00 64.81 90 GLU A C 1
ATOM 682 O O . GLU A 1 90 ? 21.443 -13.335 -18.975 1.00 64.81 90 GLU A O 1
ATOM 687 N N . LEU A 1 91 ? 19.337 -13.436 -19.743 1.00 61.91 91 LEU A N 1
ATOM 688 C CA . LEU A 1 91 ? 18.845 -14.290 -18.655 1.00 61.91 91 LEU A CA 1
ATOM 689 C C . LEU A 1 91 ? 19.409 -15.720 -18.724 1.00 61.91 91 LEU A C 1
ATOM 691 O O . LEU A 1 91 ? 19.687 -16.307 -17.680 1.00 61.91 91 LEU A O 1
ATOM 695 N N . ASP A 1 92 ? 19.635 -16.259 -19.925 1.00 57.19 92 ASP A N 1
ATOM 696 C CA . ASP A 1 92 ? 20.250 -17.581 -20.132 1.00 57.19 92 ASP A CA 1
ATOM 697 C C . ASP A 1 92 ? 21.750 -17.601 -19.762 1.00 57.19 92 ASP A C 1
ATOM 699 O O . ASP A 1 92 ? 22.272 -18.586 -19.237 1.00 57.19 92 ASP A O 1
ATOM 703 N N . LYS A 1 93 ? 22.455 -16.477 -19.946 1.00 59.59 93 LYS A N 1
ATOM 704 C CA . LYS A 1 93 ? 23.884 -16.342 -19.598 1.00 59.59 93 LYS A CA 1
ATOM 705 C C . LYS A 1 93 ? 24.148 -16.109 -18.108 1.00 59.59 93 LYS A C 1
ATOM 707 O O . LYS A 1 93 ? 25.264 -16.355 -17.656 1.00 59.59 93 LYS A O 1
ATOM 712 N N . GLY A 1 94 ? 23.154 -15.644 -17.348 1.00 51.50 94 GLY A N 1
ATOM 713 C CA . GLY A 1 94 ? 23.272 -15.336 -15.915 1.00 51.50 94 GLY A CA 1
ATOM 714 C C . GLY A 1 94 ? 23.142 -16.538 -14.968 1.00 51.50 94 GLY A C 1
ATOM 715 O O . GLY A 1 94 ? 23.176 -16.351 -13.754 1.00 51.50 94 GLY A O 1
ATOM 716 N N . GLY A 1 95 ? 22.967 -17.755 -15.495 1.00 50.94 95 GLY A N 1
ATOM 717 C CA . GLY A 1 95 ? 22.714 -18.980 -14.725 1.00 50.94 95 GLY A CA 1
ATOM 718 C C . GLY A 1 95 ? 23.897 -19.949 -14.585 1.00 50.94 95 GLY A C 1
ATOM 719 O O . GLY A 1 95 ? 23.658 -21.157 -14.534 1.00 50.94 95 GLY A O 1
ATOM 720 N N . LYS A 1 96 ? 25.149 -19.475 -14.555 1.00 42.91 96 LYS A N 1
ATOM 721 C CA . LYS A 1 96 ? 26.332 -20.314 -14.269 1.00 42.91 96 LYS A CA 1
ATOM 722 C C . LYS A 1 96 ? 27.110 -19.844 -13.052 1.00 42.91 96 LYS A C 1
ATOM 724 O O . LYS A 1 96 ? 27.339 -18.622 -12.945 1.00 42.91 96 LYS A O 1
#

Foldseek 3Di:
DDPVVVLVVVLVVLCVVDDPPDDPVSVVVSVVVNVVSVVVVVVVVVVVVVVVVVVVVVVVVVVVVVVPDDPPDDDDDDDDDDPVRVVVVVVVVVPD